Protein AF-A0A661BKP1-F1 (afdb_monomer)

pLDDT: mean 93.16, std 6.04, range [57.03, 97.81]

Structure (mmCIF, N/CA/C/O backbone):
data_AF-A0A661BKP1-F1
#
_entry.id   AF-A0A661BKP1-F1
#
loop_
_atom_site.group_PDB
_atom_site.id
_atom_site.type_symbol
_atom_sit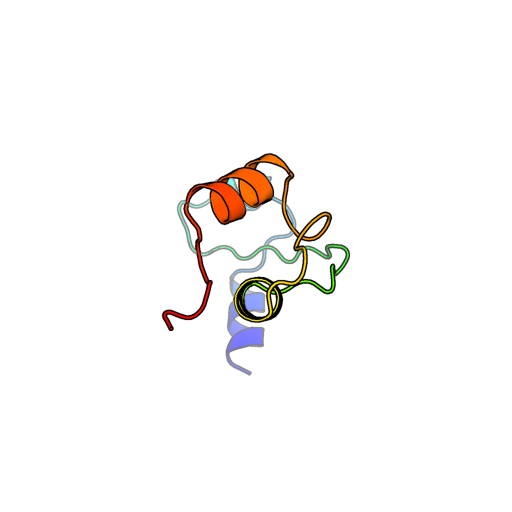e.label_atom_id
_atom_site.label_alt_id
_atom_site.label_comp_id
_atom_site.label_asym_id
_atom_site.label_entity_id
_atom_site.label_seq_id
_atom_site.pdbx_PDB_ins_code
_atom_site.Cartn_x
_atom_site.Cartn_y
_atom_site.Cartn_z
_atom_site.occupancy
_atom_site.B_iso_or_equiv
_atom_site.auth_seq_id
_atom_site.auth_comp_id
_atom_site.auth_asym_id
_atom_site.auth_atom_id
_atom_site.pdbx_PDB_model_num
ATOM 1 N N . GLY A 1 1 ? -2.922 -9.843 -27.117 1.00 92.56 1 GLY A N 1
ATOM 2 C CA . GLY A 1 1 ? -3.777 -8.783 -26.537 1.00 92.56 1 GLY A CA 1
ATOM 3 C C . GLY A 1 1 ? -2.962 -7.515 -26.379 1.00 92.56 1 GLY A C 1
ATOM 4 O O . GLY A 1 1 ? -1.745 -7.633 -26.324 1.00 92.56 1 GLY A O 1
ATOM 5 N N . VAL A 1 2 ? -3.596 -6.344 -26.272 1.00 94.56 2 VAL A N 1
ATOM 6 C CA . VAL A 1 2 ? -2.901 -5.035 -26.217 1.00 94.56 2 VAL A CA 1
ATOM 7 C C . VAL A 1 2 ? -1.809 -4.990 -25.138 1.00 94.56 2 VAL A C 1
ATOM 9 O O . VAL A 1 2 ? -0.706 -4.537 -25.403 1.00 94.56 2 VAL A O 1
ATOM 12 N N . VAL A 1 3 ? -2.068 -5.545 -23.949 1.00 92.69 3 VAL A N 1
ATOM 13 C CA . VAL A 1 3 ? -1.080 -5.573 -22.853 1.00 92.69 3 VAL A CA 1
ATOM 14 C C . VAL A 1 3 ? 0.151 -6.415 -23.199 1.00 92.69 3 VAL A C 1
ATOM 16 O O . VAL A 1 3 ? 1.272 -5.984 -22.958 1.00 92.69 3 VAL A O 1
ATOM 19 N N . ALA A 1 4 ? -0.042 -7.596 -23.794 1.00 93.88 4 ALA A N 1
ATOM 20 C CA . ALA A 1 4 ? 1.067 -8.468 -24.184 1.00 93.88 4 ALA A CA 1
ATOM 21 C C . ALA A 1 4 ? 1.955 -7.814 -25.256 1.00 93.88 4 ALA A C 1
ATOM 23 O O . ALA A 1 4 ? 3.175 -7.900 -25.173 1.00 93.88 4 ALA A O 1
ATOM 24 N N . ASP A 1 5 ? 1.337 -7.111 -26.211 1.00 95.19 5 ASP A N 1
ATOM 25 C CA . ASP A 1 5 ? 2.045 -6.341 -27.239 1.00 95.19 5 ASP A CA 1
ATOM 26 C C . ASP A 1 5 ? 2.817 -5.151 -26.638 1.00 95.19 5 ASP A C 1
ATOM 28 O O . ASP A 1 5 ? 3.968 -4.895 -26.981 1.00 95.19 5 ASP A O 1
ATOM 32 N N . MET A 1 6 ? 2.244 -4.449 -25.656 1.00 93.38 6 MET A N 1
ATOM 33 C CA . MET A 1 6 ? 2.971 -3.391 -24.947 1.00 93.38 6 MET A CA 1
ATOM 34 C C . MET A 1 6 ? 4.190 -3.928 -24.190 1.00 93.38 6 MET A C 1
ATOM 36 O O . MET A 1 6 ? 5.242 -3.286 -24.204 1.00 93.38 6 MET A O 1
ATOM 40 N N . LEU A 1 7 ? 4.059 -5.088 -23.539 1.00 94.81 7 LEU A N 1
ATOM 41 C CA . LEU A 1 7 ? 5.155 -5.714 -22.801 1.00 94.81 7 LEU A CA 1
ATOM 42 C C . LEU A 1 7 ? 6.290 -6.138 -23.734 1.00 94.81 7 LEU A C 1
ATOM 44 O O . LEU A 1 7 ? 7.436 -5.789 -23.460 1.00 94.81 7 LEU A O 1
ATOM 48 N N . SER A 1 8 ? 5.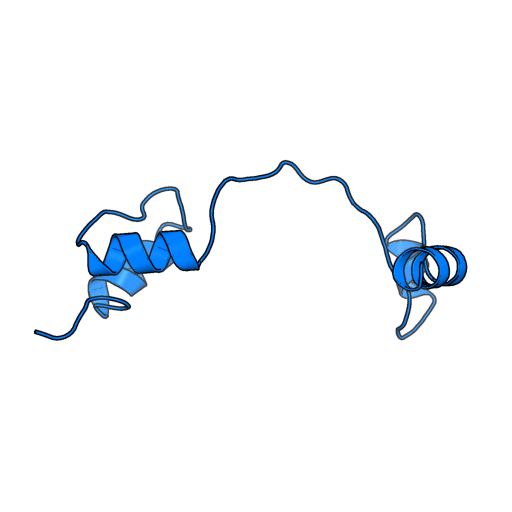997 -6.781 -24.869 1.00 94.12 8 SER A N 1
ATOM 49 C CA . SER A 1 8 ? 7.043 -7.242 -25.796 1.00 94.12 8 SER A CA 1
ATOM 50 C C . SER A 1 8 ? 7.934 -6.112 -26.322 1.00 94.12 8 SER A C 1
ATOM 52 O O . SER A 1 8 ? 9.118 -6.325 -26.559 1.00 94.12 8 SER A O 1
ATOM 54 N N . HIS A 1 9 ? 7.393 -4.900 -26.478 1.00 94.12 9 HIS A N 1
ATOM 55 C CA . HIS A 1 9 ? 8.140 -3.753 -27.006 1.00 94.12 9 HIS A CA 1
ATOM 56 C C . HIS A 1 9 ? 8.863 -2.922 -25.937 1.00 94.12 9 HIS A C 1
ATOM 58 O O . HIS A 1 9 ? 9.751 -2.128 -26.260 1.00 94.12 9 HIS A O 1
ATOM 64 N N . ARG A 1 10 ? 8.447 -3.020 -24.670 1.00 95.12 10 ARG A N 1
ATOM 65 C CA . ARG A 1 10 ? 8.848 -2.064 -23.621 1.00 9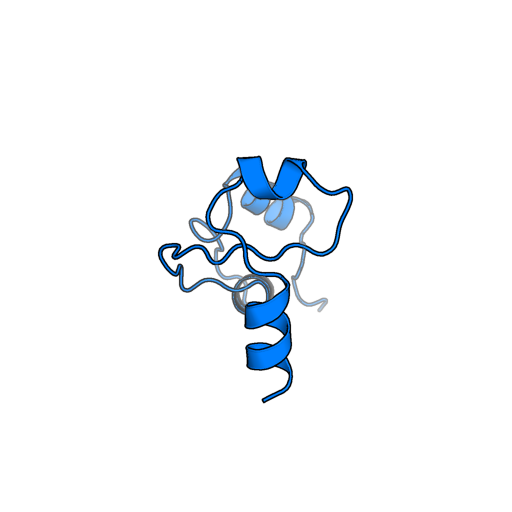5.12 10 ARG A CA 1
ATOM 66 C C . ARG A 1 10 ? 9.441 -2.717 -22.384 1.00 95.12 10 ARG A C 1
ATOM 68 O O . ARG A 1 10 ? 10.010 -1.991 -21.566 1.00 95.12 10 ARG A O 1
ATOM 75 N N . GLN A 1 11 ? 9.316 -4.033 -22.238 1.00 95.88 11 GLN A N 1
ATOM 76 C CA . GLN A 1 11 ? 9.850 -4.740 -21.087 1.00 95.88 11 GLN A CA 1
ATOM 77 C C . GLN A 1 11 ? 11.382 -4.668 -21.050 1.00 95.88 11 GLN A C 1
ATOM 79 O O . GLN A 1 11 ? 12.051 -4.754 -22.078 1.00 95.88 11 GLN A O 1
ATOM 84 N N . VAL A 1 12 ? 11.928 -4.498 -19.850 1.00 95.81 12 VAL A N 1
ATOM 85 C CA . VAL A 1 12 ? 13.359 -4.579 -19.551 1.00 95.81 12 VAL A CA 1
ATOM 86 C C . VAL A 1 12 ? 13.591 -5.538 -18.388 1.00 95.81 12 VAL A C 1
ATOM 88 O O . VAL A 1 12 ? 12.706 -5.754 -17.559 1.00 95.81 12 VAL A O 1
ATOM 91 N N . GLU A 1 13 ? 14.791 -6.106 -18.326 1.00 92.94 13 GLU A N 1
ATOM 92 C CA . GLU A 1 13 ? 15.145 -7.145 -17.350 1.00 92.94 13 GLU A CA 1
ATOM 93 C C . GLU A 1 13 ? 15.801 -6.586 -16.079 1.00 92.94 13 GLU A C 1
ATOM 95 O O . GLU A 1 13 ? 15.882 -7.274 -15.063 1.00 92.94 13 GLU A O 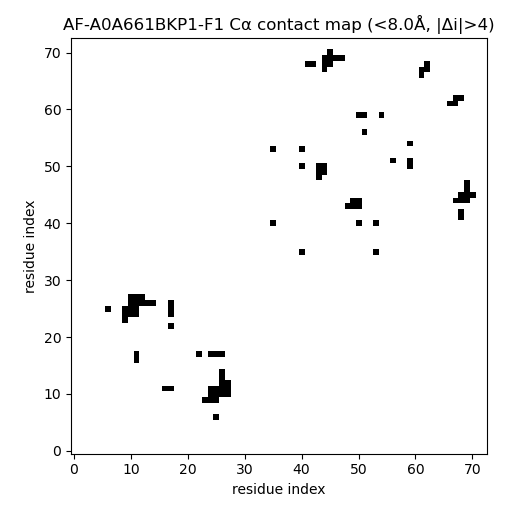1
ATOM 100 N N . SER A 1 14 ? 16.253 -5.327 -16.102 1.00 92.75 14 SER A N 1
ATOM 101 C CA . SER A 1 14 ? 16.961 -4.706 -14.983 1.00 92.75 14 SER A CA 1
ATOM 102 C C . SER A 1 14 ? 16.541 -3.257 -14.745 1.00 92.75 14 SER A C 1
ATOM 104 O O . SER A 1 14 ? 16.077 -2.551 -15.642 1.00 92.75 14 SER A O 1
ATOM 106 N N . VAL A 1 15 ? 16.738 -2.804 -13.505 1.00 91.69 15 VAL A N 1
ATOM 107 C CA . VAL A 1 15 ? 16.516 -1.406 -13.109 1.00 91.69 15 VAL A CA 1
ATOM 108 C C . VAL A 1 15 ? 17.508 -0.477 -13.816 1.00 91.69 15 VAL A C 1
ATOM 110 O O . VAL A 1 15 ? 17.140 0.619 -14.219 1.00 91.69 15 VAL A O 1
ATOM 113 N N . GLU A 1 16 ? 18.742 -0.929 -14.045 1.00 93.69 16 GLU A N 1
ATOM 114 C CA . GLU A 1 16 ? 19.744 -0.174 -14.806 1.00 93.69 16 GLU A CA 1
ATOM 115 C C . GLU A 1 16 ? 19.266 0.112 -16.238 1.00 93.69 16 GLU A C 1
ATOM 117 O O . GLU A 1 16 ? 19.319 1.251 -16.698 1.00 93.69 16 GLU A O 1
ATOM 122 N N . ALA A 1 17 ? 18.683 -0.886 -16.912 1.00 91.12 17 ALA A N 1
ATOM 123 C CA . ALA A 1 17 ? 18.123 -0.714 -18.249 1.00 91.12 17 ALA A CA 1
ATOM 124 C C . ALA A 1 17 ? 16.928 0.257 -18.290 1.00 91.12 17 ALA A C 1
ATOM 126 O O . ALA A 1 17 ? 16.652 0.831 -19.347 1.00 91.12 17 ALA A O 1
ATOM 127 N N . MET A 1 18 ? 16.236 0.483 -17.163 1.00 91.94 18 MET A N 1
ATOM 128 C CA . MET A 1 18 ? 15.229 1.547 -17.068 1.00 91.94 18 MET A CA 1
ATOM 129 C C . MET A 1 18 ? 15.860 2.940 -17.117 1.00 91.94 18 MET A C 1
ATOM 131 O O . MET A 1 18 ? 15.275 3.832 -17.723 1.00 91.94 18 MET A O 1
ATOM 135 N N . GLY A 1 19 ? 17.047 3.121 -16.528 1.00 90.25 19 GLY A N 1
ATOM 136 C CA . GLY A 1 19 ? 17.759 4.404 -16.489 1.00 90.25 19 GLY A CA 1
ATOM 137 C C . GLY A 1 19 ? 18.286 4.877 -17.849 1.00 90.25 19 GLY A C 1
ATOM 138 O O . GLY A 1 19 ? 18.569 6.059 -18.019 1.00 90.25 19 GLY A O 1
ATOM 139 N N . ASN A 1 20 ? 18.358 3.983 -18.840 1.00 91.1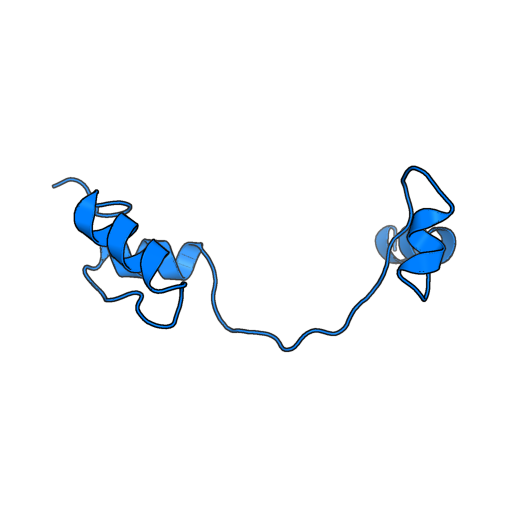2 20 ASN A N 1
ATOM 140 C CA . ASN A 1 20 ? 18.839 4.289 -20.194 1.00 91.12 20 ASN A CA 1
ATOM 141 C C . ASN A 1 20 ? 17.816 5.048 -21.060 1.00 91.12 20 ASN A C 1
ATOM 143 O O . ASN A 1 20 ? 18.106 5.388 -22.208 1.00 91.12 20 ASN A O 1
ATOM 147 N N . ALA A 1 21 ? 16.610 5.295 -20.546 1.00 90.75 21 ALA A N 1
ATOM 148 C CA . ALA A 1 21 ? 15.580 6.075 -21.216 1.00 90.75 21 ALA A CA 1
ATOM 149 C C . ALA A 1 21 ? 14.845 6.966 -20.209 1.00 90.75 21 ALA A C 1
ATOM 151 O O . ALA A 1 21 ? 14.620 6.576 -19.070 1.00 90.75 21 ALA A O 1
ATOM 152 N N . ALA A 1 22 ? 14.399 8.146 -20.648 1.00 92.88 22 ALA A N 1
ATOM 153 C CA . ALA A 1 22 ? 13.655 9.061 -19.781 1.00 92.88 22 ALA A CA 1
ATOM 154 C C . ALA A 1 22 ? 12.276 8.510 -19.357 1.00 92.88 22 ALA A C 1
ATOM 156 O O . ALA A 1 22 ? 11.771 8.873 -18.299 1.00 92.88 22 ALA A O 1
ATOM 157 N N . ALA A 1 23 ? 11.648 7.661 -20.183 1.00 93.75 23 ALA A N 1
ATOM 158 C CA . ALA A 1 23 ? 10.337 7.070 -19.912 1.00 93.75 23 ALA A CA 1
ATOM 159 C C . ALA A 1 23 ? 10.038 5.853 -20.811 1.00 93.75 23 ALA A C 1
ATOM 161 O O . ALA A 1 23 ? 10.745 5.571 -21.779 1.00 93.75 23 ALA A O 1
ATOM 162 N N . GLY A 1 24 ? 8.925 5.166 -20.526 1.00 93.06 24 GLY A N 1
ATOM 163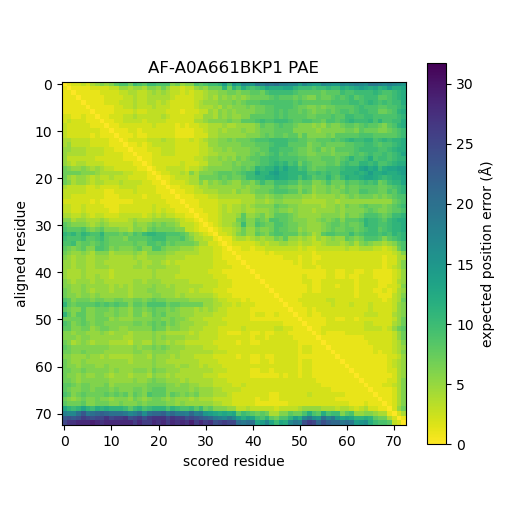 C CA . GLY A 1 24 ? 8.288 4.216 -21.446 1.00 93.06 24 GLY A CA 1
ATOM 164 C C . GLY A 1 24 ? 8.758 2.765 -21.356 1.00 93.06 24 GLY A C 1
ATOM 165 O O . GLY A 1 24 ? 8.236 1.943 -22.108 1.00 93.06 24 GLY A O 1
ATOM 166 N N . LYS A 1 25 ? 9.690 2.442 -20.453 1.00 95.94 25 LYS A N 1
ATOM 167 C CA . LYS A 1 25 ? 10.100 1.067 -20.134 1.00 95.94 25 LYS A CA 1
ATOM 168 C C . LYS A 1 25 ? 9.204 0.452 -19.061 1.00 95.94 25 LYS A C 1
ATOM 170 O O . LYS A 1 25 ? 8.665 1.165 -18.218 1.00 95.94 25 LYS A O 1
ATOM 175 N N . ILE A 1 26 ? 9.062 -0.868 -19.099 1.00 95.44 26 ILE A N 1
ATOM 176 C CA . ILE A 1 26 ? 8.277 -1.652 -18.141 1.00 95.44 26 ILE A CA 1
ATOM 177 C C . ILE A 1 26 ? 9.206 -2.692 -17.512 1.00 95.44 26 ILE A C 1
ATOM 179 O O . ILE A 1 26 ? 9.923 -3.376 -18.228 1.00 95.44 26 ILE A O 1
ATOM 183 N N . ILE A 1 27 ? 9.201 -2.842 -16.190 1.00 94.19 27 ILE A N 1
ATOM 184 C CA . ILE A 1 27 ? 9.898 -3.940 -15.511 1.00 94.19 27 ILE A CA 1
ATOM 185 C C . ILE A 1 27 ? 8.864 -4.806 -14.802 1.00 94.19 27 ILE A C 1
ATOM 187 O O . ILE A 1 27 ? 7.975 -4.288 -14.127 1.00 94.19 27 ILE A O 1
ATOM 191 N N . ILE A 1 28 ? 8.972 -6.121 -14.966 1.00 94.00 28 ILE A N 1
ATOM 192 C CA . ILE A 1 28 ? 8.130 -7.080 -14.253 1.00 94.00 28 ILE A CA 1
ATOM 193 C C . ILE A 1 28 ? 8.934 -7.616 -13.077 1.00 94.00 28 ILE A C 1
ATOM 195 O O . ILE A 1 28 ? 10.076 -8.049 -13.236 1.00 94.00 28 ILE A O 1
ATOM 199 N N . ARG A 1 29 ? 8.358 -7.521 -11.879 1.00 90.62 29 ARG A N 1
ATOM 200 C CA . ARG A 1 29 ? 8.977 -7.966 -10.632 1.00 90.62 29 ARG A CA 1
ATOM 201 C C . ARG A 1 29 ? 7.973 -8.805 -9.874 1.00 90.62 29 ARG A C 1
ATOM 203 O O . ARG A 1 29 ? 6.891 -8.323 -9.551 1.00 90.62 29 ARG A O 1
ATOM 210 N N . ASP A 1 30 ? 8.381 -10.017 -9.544 1.00 91.50 30 ASP A N 1
ATOM 211 C CA . ASP A 1 30 ? 7.634 -10.844 -8.617 1.00 91.50 30 ASP A CA 1
ATOM 212 C C . ASP A 1 30 ? 7.910 -10.340 -7.201 1.00 91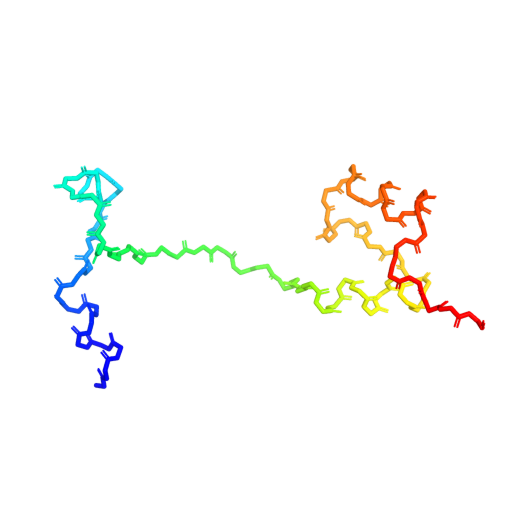.50 30 ASP A C 1
ATOM 214 O O . ASP A 1 30 ? 9.057 -10.291 -6.747 1.00 91.50 30 ASP A O 1
ATOM 218 N N . ILE A 1 31 ? 6.852 -9.915 -6.517 1.00 89.12 31 ILE A N 1
ATOM 219 C CA . ILE A 1 31 ? 6.891 -9.516 -5.112 1.00 89.12 31 ILE A CA 1
ATOM 220 C C . ILE A 1 31 ? 5.957 -10.427 -4.315 1.00 89.12 31 ILE A C 1
ATOM 222 O O . ILE A 1 31 ? 4.903 -10.808 -4.833 1.00 89.12 31 ILE A O 1
ATOM 226 N N . PRO A 1 32 ? 6.304 -10.784 -3.065 1.00 89.00 32 PRO A N 1
ATOM 227 C CA . PRO A 1 32 ? 5.375 -11.487 -2.195 1.00 89.00 32 PRO A CA 1
ATOM 228 C C . PRO A 1 32 ? 4.076 -10.690 -2.070 1.00 89.00 32 PRO A C 1
ATOM 230 O O . PRO A 1 32 ? 4.091 -9.514 -1.705 1.00 89.00 32 PRO A O 1
ATOM 233 N N . GLY A 1 33 ? 2.956 -11.330 -2.396 1.00 85.69 33 GLY A N 1
ATOM 234 C CA . GLY A 1 33 ? 1.643 -10.735 -2.207 1.00 85.69 33 GLY A CA 1
ATOM 235 C C . GLY A 1 33 ? 1.344 -10.590 -0.719 1.00 85.69 33 GLY A C 1
ATOM 236 O O . GLY A 1 33 ? 1.516 -11.537 0.047 1.00 85.69 33 GLY A O 1
ATOM 237 N N . LEU A 1 34 ? 0.880 -9.412 -0.318 1.00 87.62 34 LEU A N 1
ATOM 238 C CA . LEU A 1 34 ? 0.339 -9.170 1.010 1.00 87.62 34 LEU A CA 1
ATOM 239 C C . LEU A 1 34 ? -1.163 -8.938 0.859 1.00 87.62 34 LEU A C 1
ATOM 241 O O . LEU A 1 34 ? -1.571 -8.077 0.082 1.00 87.62 34 LEU A O 1
ATOM 245 N N . ASP A 1 35 ? -1.980 -9.721 1.566 1.00 90.31 35 ASP A N 1
ATOM 246 C CA . ASP A 1 35 ? -3.445 -9.627 1.499 1.00 90.31 35 ASP A CA 1
ATOM 247 C C . ASP A 1 35 ? -3.960 -8.422 2.302 1.00 90.31 35 ASP A C 1
ATOM 249 O O . ASP A 1 35 ? -4.555 -8.535 3.376 1.00 90.31 35 ASP A O 1
ATOM 253 N N . ILE A 1 36 ? -3.632 -7.232 1.802 1.00 92.62 36 ILE A N 1
ATOM 254 C CA . ILE A 1 36 ? -4.008 -5.939 2.360 1.00 92.62 36 ILE A CA 1
ATOM 255 C C . ILE A 1 36 ? -4.447 -5.044 1.207 1.00 92.62 36 ILE A C 1
ATOM 257 O O . ILE A 1 36 ? -3.789 -4.954 0.172 1.00 92.62 36 ILE A O 1
ATOM 261 N N . SER A 1 37 ? -5.546 -4.319 1.403 1.00 95.12 37 SER A N 1
ATOM 262 C CA . SER A 1 37 ? -5.974 -3.267 0.483 1.00 95.12 37 SER A CA 1
ATOM 263 C C . SER A 1 37 ? -6.425 -2.024 1.238 1.00 95.12 37 SER A C 1
ATOM 265 O O . SER A 1 37 ? -6.934 -2.104 2.357 1.00 95.12 37 SER A O 1
ATOM 267 N N . ALA A 1 38 ? -6.302 -0.857 0.601 1.00 96.12 38 ALA A N 1
ATOM 268 C CA . ALA A 1 38 ? -6.763 0.400 1.185 1.00 96.12 38 ALA A CA 1
ATOM 269 C C . ALA A 1 38 ? -8.276 0.383 1.477 1.00 96.12 38 ALA A C 1
ATOM 271 O O . ALA A 1 38 ? -8.723 0.951 2.468 1.00 96.12 38 ALA A O 1
ATOM 272 N N . THR A 1 39 ? -9.066 -0.308 0.647 1.00 96.44 39 THR A N 1
ATOM 273 C CA . THR A 1 39 ? -10.502 -0.518 0.886 1.00 96.44 39 THR A CA 1
ATOM 274 C C . THR A 1 39 ? -10.744 -1.289 2.181 1.00 96.44 39 THR A C 1
ATOM 276 O O . THR A 1 39 ? -11.548 -0.858 3.003 1.00 96.44 39 THR A O 1
ATOM 279 N N . GLN A 1 40 ? -10.006 -2.379 2.400 1.00 96.12 40 GLN A N 1
ATOM 280 C CA . GLN A 1 40 ? -10.109 -3.184 3.616 1.00 96.12 40 GLN A CA 1
ATOM 281 C C . GLN A 1 40 ? -9.675 -2.398 4.869 1.00 96.12 40 GLN A C 1
ATOM 283 O O . GLN A 1 40 ? -10.277 -2.556 5.930 1.00 96.12 40 GLN A O 1
ATOM 288 N N . VAL A 1 41 ? -8.655 -1.537 4.758 1.00 97.06 41 VAL A N 1
ATOM 289 C CA . VAL A 1 41 ? -8.214 -0.646 5.848 1.00 97.06 41 VAL A CA 1
ATOM 290 C C . VAL A 1 41 ? -9.315 0.349 6.218 1.00 97.06 41 VAL A C 1
ATOM 292 O O . VAL A 1 41 ? -9.716 0.388 7.377 1.00 97.06 41 VAL A O 1
ATOM 295 N N . ARG A 1 42 ? -9.870 1.085 5.243 1.00 96.81 42 ARG A N 1
ATOM 296 C CA . ARG A 1 42 ? -10.940 2.068 5.504 1.00 96.81 42 ARG A CA 1
ATOM 297 C C . ARG A 1 42 ? -12.191 1.429 6.110 1.00 96.81 42 ARG A C 1
ATOM 299 O O . ARG A 1 42 ? -12.744 1.970 7.055 1.00 96.81 42 ARG A O 1
ATOM 306 N N . GLN A 1 43 ? -12.598 0.253 5.625 1.00 96.31 43 GLN A N 1
ATOM 307 C CA . GLN A 1 43 ? -13.727 -0.488 6.204 1.00 96.31 43 GLN A CA 1
ATOM 308 C C . GLN A 1 43 ? -13.482 -0.884 7.664 1.00 96.31 43 GLN A C 1
ATOM 310 O O . GLN A 1 43 ? -14.399 -0.820 8.480 1.00 96.31 43 GLN A O 1
ATOM 315 N N . ARG A 1 44 ? -12.252 -1.288 8.016 1.00 96.00 44 ARG A N 1
ATOM 316 C CA . ARG A 1 44 ? -11.903 -1.572 9.414 1.00 96.00 44 ARG A CA 1
ATOM 317 C C . ARG A 1 44 ? -12.034 -0.317 10.275 1.00 96.00 44 ARG A C 1
ATOM 319 O O . ARG A 1 44 ? -12.714 -0.406 11.292 1.00 96.00 44 ARG A O 1
ATOM 326 N N . CYS A 1 45 ? -11.482 0.815 9.837 1.00 96.31 45 CYS A N 1
ATOM 327 C CA . CYS A 1 45 ? -11.611 2.101 10.531 1.00 96.31 45 CYS A CA 1
ATOM 328 C C . CYS A 1 45 ? -13.077 2.486 10.776 1.00 96.31 45 CYS A C 1
ATOM 330 O O . CYS A 1 45 ? -13.444 2.720 11.924 1.00 96.31 45 CYS A O 1
ATOM 332 N N . ALA A 1 46 ? -13.912 2.452 9.733 1.00 96.44 46 ALA A N 1
ATOM 333 C CA . ALA A 1 46 ? -15.341 2.767 9.823 1.00 96.44 46 ALA A CA 1
ATOM 334 C C . ALA A 1 46 ? -16.070 1.859 10.829 1.00 96.44 46 ALA A C 1
ATOM 336 O O . ALA A 1 46 ? -16.868 2.313 11.638 1.00 96.44 46 ALA A O 1
ATOM 337 N N . SER A 1 47 ? -15.712 0.572 10.863 1.00 95.38 47 SER A N 1
ATOM 338 C CA . SER A 1 47 ? -16.257 -0.400 11.826 1.00 95.38 47 SER A CA 1
ATOM 339 C C . SER A 1 47 ? -15.618 -0.369 13.228 1.00 95.38 47 SER A C 1
ATOM 341 O O . SER A 1 47 ? -15.836 -1.296 14.011 1.00 95.38 47 SER A O 1
ATOM 343 N N . GLY A 1 48 ? -14.771 0.618 13.543 1.00 93.75 48 GLY A N 1
ATOM 344 C CA . GLY A 1 48 ? -14.076 0.714 14.835 1.00 93.75 48 GLY A CA 1
ATOM 345 C C . GLY A 1 48 ? -13.052 -0.404 15.092 1.00 93.75 48 GLY A C 1
ATOM 346 O O . GLY A 1 48 ? -12.684 -0.675 16.236 1.00 93.75 48 GLY A O 1
ATOM 347 N N . ARG A 1 49 ? -12.593 -1.098 14.045 1.00 94.94 49 ARG A N 1
ATOM 348 C CA . ARG A 1 49 ? -11.625 -2.201 14.141 1.00 94.94 49 ARG A CA 1
ATOM 349 C C . ARG A 1 49 ? -10.202 -1.688 13.966 1.00 94.94 49 ARG A C 1
ATOM 351 O O . ARG A 1 49 ? -9.918 -0.886 13.082 1.00 94.94 49 ARG A O 1
ATOM 358 N N . SER A 1 50 ? -9.281 -2.245 14.752 1.00 93.88 50 SER A N 1
ATOM 359 C CA . SER A 1 50 ? -7.857 -1.916 14.653 1.00 93.88 50 SER A CA 1
ATOM 360 C C . SER A 1 50 ? -7.283 -2.228 13.266 1.00 93.88 50 SER A C 1
ATOM 362 O O . SER A 1 50 ? -7.579 -3.267 12.667 1.00 93.88 50 SER A O 1
ATOM 364 N N . VAL A 1 51 ? -6.405 -1.339 12.799 1.00 96.38 51 VAL A N 1
ATOM 365 C CA . VAL A 1 51 ? -5.601 -1.499 11.578 1.00 96.38 51 VAL A CA 1
ATOM 366 C C . VAL A 1 51 ? -4.133 -1.825 11.873 1.00 96.38 51 VAL A C 1
ATOM 368 O O . VAL A 1 51 ? -3.303 -1.818 10.962 1.00 96.38 51 VAL A O 1
ATOM 371 N N . ARG A 1 52 ? -3.795 -2.131 13.136 1.00 94.12 52 ARG A N 1
ATOM 372 C CA . ARG A 1 52 ? -2.428 -2.495 13.528 1.00 94.12 52 ARG A CA 1
ATOM 373 C C . ARG A 1 52 ? -1.941 -3.680 12.696 1.00 94.12 52 ARG A C 1
ATOM 375 O O . ARG A 1 52 ? -2.702 -4.615 12.451 1.00 94.12 52 ARG A O 1
ATOM 382 N N . TYR A 1 53 ? -0.678 -3.624 12.274 1.00 94.06 53 TYR A N 1
ATOM 383 C CA . TYR A 1 53 ? -0.022 -4.589 11.377 1.00 94.06 53 TYR A CA 1
ATOM 384 C C . TYR A 1 53 ? -0.473 -4.566 9.915 1.00 94.06 53 TYR A C 1
ATOM 386 O O . TYR A 1 53 ? 0.132 -5.253 9.095 1.00 94.06 53 TYR A O 1
ATOM 394 N N . LEU A 1 54 ? -1.495 -3.781 9.568 1.00 95.06 54 LEU A N 1
ATOM 395 C CA . LEU A 1 54 ? -1.892 -3.591 8.170 1.00 95.06 54 LEU A CA 1
ATOM 396 C C . LEU A 1 54 ? -1.235 -2.364 7.540 1.00 95.06 54 LEU A C 1
ATOM 398 O O . LEU A 1 54 ? -1.132 -2.250 6.322 1.00 95.06 54 LEU A O 1
ATOM 402 N N . VAL A 1 55 ? -0.822 -1.434 8.393 1.00 95.88 55 VAL A N 1
ATOM 403 C CA . VAL A 1 55 ? -0.130 -0.197 8.055 1.00 95.88 55 VAL A CA 1
ATOM 404 C C . VAL A 1 55 ? 1.028 -0.003 9.038 1.00 95.88 55 VAL A C 1
ATOM 406 O O . VAL A 1 55 ? 1.006 -0.605 10.118 1.00 95.88 55 VAL A O 1
ATOM 409 N N . PRO A 1 56 ? 2.037 0.820 8.702 1.00 97.19 56 PRO A N 1
ATOM 410 C CA . PRO A 1 56 ? 3.050 1.233 9.668 1.00 97.19 56 PRO A CA 1
ATOM 411 C C . PRO A 1 56 ? 2.417 1.860 10.916 1.00 97.19 56 PRO A C 1
ATOM 413 O O . PRO A 1 56 ? 1.407 2.557 10.810 1.00 97.19 56 PRO A O 1
ATOM 416 N N . ASP A 1 57 ? 3.032 1.667 12.083 1.00 97.62 57 ASP A N 1
ATOM 417 C CA . ASP A 1 57 ? 2.476 2.139 13.359 1.00 97.62 57 ASP A CA 1
ATOM 418 C C . ASP A 1 57 ? 2.229 3.655 13.372 1.00 97.62 57 ASP A C 1
ATOM 420 O O . ASP A 1 57 ? 1.187 4.101 13.840 1.00 97.62 57 ASP A O 1
ATOM 424 N N . SER A 1 58 ? 3.119 4.445 12.763 1.00 97.81 58 SER A N 1
ATOM 425 C CA . SER A 1 58 ? 2.942 5.898 12.633 1.00 97.81 58 SER A CA 1
ATOM 426 C C . SER A 1 58 ? 1.681 6.286 11.856 1.00 97.81 58 SER A C 1
ATOM 428 O O . SER A 1 58 ? 1.046 7.289 12.166 1.00 97.81 58 SER A O 1
ATOM 430 N N . VAL A 1 59 ? 1.286 5.484 10.864 1.00 97.62 59 VAL A N 1
ATOM 431 C CA . VAL A 1 59 ? 0.051 5.698 10.100 1.00 97.62 59 VAL A CA 1
ATOM 432 C C . VAL A 1 59 ? -1.165 5.322 10.942 1.00 97.62 59 VAL A C 1
ATOM 434 O O . VAL A 1 59 ? -2.168 6.029 10.900 1.00 97.62 59 VAL A O 1
ATOM 437 N N . ALA A 1 60 ? -1.084 4.241 11.725 1.00 97.12 60 ALA A N 1
ATOM 438 C CA . ALA A 1 60 ? -2.156 3.858 12.642 1.00 97.12 60 ALA A CA 1
ATOM 439 C C . ALA A 1 60 ? -2.409 4.941 13.706 1.00 97.12 60 ALA A C 1
ATOM 441 O O . ALA A 1 60 ? -3.568 5.229 13.991 1.00 97.12 60 ALA A O 1
ATOM 442 N N . THR A 1 61 ? -1.351 5.573 14.226 1.00 97.12 61 THR A N 1
ATOM 443 C CA . THR A 1 61 ? -1.448 6.720 15.144 1.00 97.12 61 THR A CA 1
ATOM 444 C C . THR A 1 61 ? -2.184 7.895 14.507 1.00 97.12 61 THR A C 1
ATOM 446 O O . THR A 1 61 ? -3.168 8.354 15.072 1.00 97.12 61 THR A O 1
ATOM 449 N N . ILE A 1 62 ? -1.791 8.316 13.299 1.00 97.62 62 ILE A N 1
ATOM 450 C CA . ILE A 1 62 ? -2.455 9.428 12.595 1.00 97.62 62 ILE A CA 1
ATOM 451 C C . ILE A 1 62 ? -3.940 9.129 12.355 1.00 97.62 62 ILE A C 1
ATOM 453 O O . ILE A 1 62 ? -4.787 9.994 12.547 1.00 97.62 62 ILE A O 1
ATOM 457 N N . ILE A 1 63 ? -4.270 7.902 11.937 1.00 96.75 63 ILE A N 1
ATOM 458 C CA . ILE A 1 63 ? -5.664 7.492 11.716 1.00 96.75 63 ILE A CA 1
ATOM 459 C C . ILE A 1 63 ? -6.489 7.626 13.001 1.00 96.75 63 ILE A C 1
ATOM 461 O O . ILE A 1 63 ? -7.646 8.039 12.937 1.00 96.75 63 ILE A O 1
ATOM 465 N N . ASP A 1 64 ? -5.913 7.268 14.148 1.00 94.44 64 ASP A N 1
ATOM 466 C CA . ASP A 1 64 ? -6.614 7.289 15.428 1.00 94.44 64 ASP A CA 1
ATOM 467 C C . ASP A 1 64 ? -6.760 8.704 16.008 1.00 94.44 64 ASP A C 1
ATOM 469 O O . ASP A 1 64 ? -7.863 9.079 16.419 1.00 94.44 64 ASP A O 1
ATOM 473 N N . GLU A 1 65 ? -5.677 9.486 15.988 1.00 96.12 65 GLU A N 1
ATOM 474 C CA . GLU A 1 65 ? -5.615 10.856 16.518 1.00 96.12 65 GLU A CA 1
ATOM 475 C C . GLU A 1 65 ? -6.522 11.814 15.738 1.00 96.12 65 GLU A C 1
ATOM 477 O O . GLU A 1 65 ? -7.266 12.587 16.337 1.00 96.12 65 GLU A O 1
ATOM 482 N N . GLU A 1 66 ? -6.518 11.713 14.409 1.00 96.44 66 GLU A N 1
ATOM 483 C CA . GLU A 1 66 ? -7.302 12.586 13.525 1.00 96.44 66 GLU A CA 1
ATOM 484 C C . GLU A 1 66 ? -8.703 12.022 13.222 1.00 96.44 66 GLU A C 1
ATOM 486 O O . GLU A 1 66 ? -9.486 12.628 12.492 1.00 96.44 66 GLU A O 1
ATOM 491 N N . GLY A 1 67 ? -9.033 10.832 13.739 1.00 94.56 67 GLY A N 1
ATOM 492 C CA . GLY A 1 67 ? -10.326 10.183 13.513 1.00 94.56 67 GLY A CA 1
ATOM 493 C C . GLY A 1 67 ? -10.629 9.850 12.049 1.00 94.56 67 GLY A C 1
ATOM 494 O O . GLY A 1 67 ? -11.794 9.807 11.653 1.00 94.56 67 GLY A O 1
ATOM 495 N N . LEU A 1 68 ? -9.597 9.602 11.238 1.00 96.31 68 LEU A N 1
ATOM 496 C CA . LEU A 1 68 ? -9.750 9.380 9.801 1.00 96.31 68 LEU A CA 1
ATOM 497 C C . LEU A 1 68 ? -10.557 8.115 9.499 1.00 96.31 68 LEU A C 1
ATOM 499 O O . LEU A 1 68 ? -10.370 7.064 10.117 1.00 96.31 68 LEU A O 1
ATOM 503 N N . TYR A 1 69 ? -11.380 8.195 8.451 1.00 95.94 69 TYR A N 1
ATOM 504 C CA . TYR A 1 69 ? -12.163 7.073 7.918 1.00 95.94 69 TYR A CA 1
ATOM 505 C C . TYR A 1 69 ? -13.165 6.465 8.910 1.00 95.94 69 TYR A C 1
ATOM 507 O O . TYR A 1 69 ? -13.604 5.333 8.703 1.00 95.94 69 TYR A O 1
ATOM 515 N N . ARG A 1 70 ? -13.501 7.185 9.984 1.00 91.81 70 ARG A N 1
ATOM 516 C CA . ARG A 1 70 ? -14.665 6.890 10.819 1.00 91.81 70 ARG A CA 1
ATOM 517 C C . ARG A 1 70 ? -15.907 7.424 10.102 1.00 91.81 70 ARG A C 1
ATOM 519 O O . ARG A 1 70 ? -15.824 8.454 9.435 1.00 91.81 70 ARG A O 1
ATOM 526 N N . ASP A 1 71 ? -17.017 6.704 10.201 1.00 82.69 71 ASP A N 1
ATOM 527 C CA . ASP A 1 71 ? -18.294 7.217 9.706 1.00 82.69 71 ASP A CA 1
ATOM 528 C C . ASP A 1 71 ? -18.723 8.388 10.612 1.00 82.69 71 ASP A C 1
ATOM 530 O O . ASP A 1 71 ? -18.567 8.315 11.833 1.00 82.69 71 ASP A O 1
ATOM 534 N N . GLU A 1 72 ? -19.195 9.487 10.019 1.00 66.31 72 GLU A N 1
ATOM 535 C CA 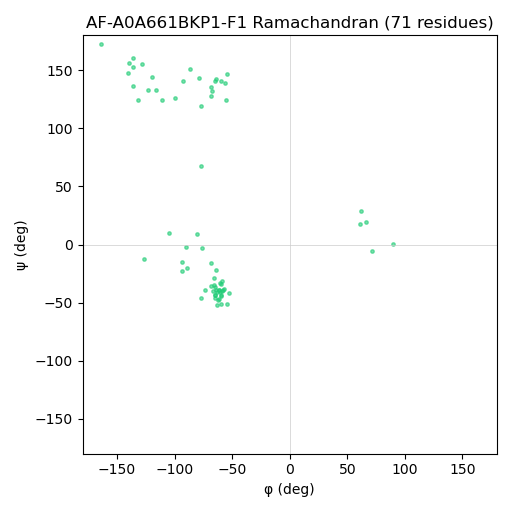. GLU A 1 72 ? -19.859 10.561 10.767 1.00 66.31 72 GLU A CA 1
ATOM 536 C C . GLU A 1 72 ? -21.203 10.012 11.275 1.00 66.31 72 GLU A C 1
ATOM 538 O O . GLU A 1 72 ? -21.963 9.446 10.487 1.00 66.31 72 GLU A O 1
ATOM 543 N N . GLU A 1 73 ? -21.475 10.130 12.580 1.00 57.03 73 GLU A N 1
ATOM 544 C CA . GLU A 1 73 ? -22.819 9.881 13.135 1.00 57.03 73 GLU A CA 1
ATOM 545 C C . GLU A 1 73 ? -23.844 10.896 12.611 1.00 57.03 73 GLU A C 1
ATOM 547 O O . GLU A 1 73 ? -23.537 12.113 12.610 1.00 57.03 73 GLU A O 1
#

Mean predicted aligned error: 5.14 Å

Nearest PDB structures (foldseek):
  1yum-assembly1_A  TM=8.020E-01  e=3.441E-04  Pseudomonas aeruginosa
  1k4k-assembly2_B  TM=8.311E-01  e=7.543E-03  Escherichia coli
  6kh2-assembly2_F  TM=8.391E-01  e=1.380E-02  Escherichia coli NCCP15648
  6kh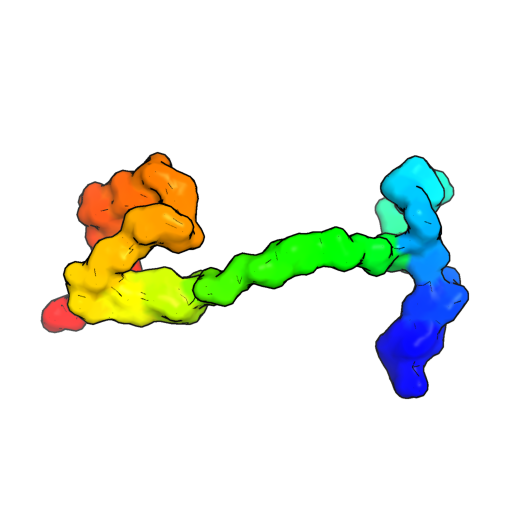2-assembly3_E  TM=8.441E-01  e=1.578E-02  Escherichia coli NCCP15648
  1k4k-assembly1_A  TM=8.611E-01  e=1.930E-02  Escherichia coli

Solvent-accessible surface area (backbone atoms only — not comparable to full-atom values): 4756 Å² total; per-residue (Å²): 105,75,67,59,57,52,43,76,78,24,57,44,95,46,74,70,65,46,70,78,44,99,70,82,64,41,74,87,76,95,67,88,85,68,102,72,50,73,68,60,50,41,54,28,34,45,68,75,39,85,54,79,88,79,48,60,68,72,56,50,48,51,35,61,78,70,52,50,57,46,70,86,130

Radius of gyration: 19.28 Å; Cα contacts (8 Å, |Δi|>4): 49; chains: 1; bounding box: 43×24×44 Å

Secondary structure (DSSP, 8-state):
-HHHHHHHHHEESSHHHHHTSSS--EE----------HHHHHHHHHTT---BTTB-HHHHHHHHHTTTTPPP-

Sequence (73 aa):
GVVADMLSHRQVESVEAMGNAAAGKIIIRDIPGLDISATQVRQRCASGRSVRYLVPDSVATIIDEEGLYRDEE

Foldseek 3Di:
DVVVVLCVVAEDDDPVVVVVDPDSHDYDDDDDDDPADPVVQLVCLQVVHQCPPNDPPVVSVCCVVVVPSHDDD